Protein AF-A0A350UGJ0-F1 (afdb_monomer_lite)

Structure (mmCIF, N/CA/C/O backbone):
data_AF-A0A350UGJ0-F1
#
_entry.id   AF-A0A350UGJ0-F1
#
loop_
_atom_site.group_PDB
_atom_site.id
_atom_site.type_symbol
_atom_site.label_atom_id
_atom_site.label_alt_id
_atom_site.label_comp_id
_atom_site.label_asym_id
_atom_site.label_entity_id
_atom_site.label_seq_id
_atom_site.pdbx_PDB_ins_code
_atom_site.Cartn_x
_atom_site.Cartn_y
_atom_site.Cartn_z
_atom_site.occupancy
_atom_site.B_iso_or_equiv
_atom_site.auth_seq_id
_atom_site.auth_comp_id
_atom_site.auth_asym_id
_atom_site.auth_atom_id
_atom_site.pdbx_PDB_model_num
ATOM 1 N N . LEU A 1 1 ? -9.414 -7.358 3.823 1.00 94.94 1 LEU A N 1
ATOM 2 C CA . LEU A 1 1 ? -9.589 -6.596 5.084 1.00 94.94 1 LEU A CA 1
ATOM 3 C C . LEU A 1 1 ? -11.052 -6.327 5.435 1.00 94.94 1 LEU A C 1
ATOM 5 O O . LEU A 1 1 ? -11.378 -6.488 6.597 1.00 94.94 1 LEU A O 1
ATOM 9 N N . ALA A 1 2 ? -11.933 -5.987 4.483 1.00 97.00 2 ALA A N 1
ATOM 10 C CA . ALA A 1 2 ? -13.325 -5.590 4.762 1.00 97.00 2 ALA A CA 1
ATOM 11 C C . ALA A 1 2 ? -14.096 -6.492 5.755 1.00 97.00 2 ALA A C 1
ATOM 13 O O . ALA A 1 2 ? -14.571 -5.998 6.770 1.00 97.00 2 ALA A O 1
ATOM 14 N N . ALA A 1 3 ? -14.173 -7.806 5.511 1.00 97.50 3 ALA A N 1
ATOM 15 C CA . ALA A 1 3 ? -14.910 -8.722 6.391 1.00 97.50 3 ALA A CA 1
ATOM 16 C C . ALA A 1 3 ? -14.286 -8.852 7.795 1.00 97.50 3 ALA A C 1
ATOM 18 O O . ALA A 1 3 ? -14.998 -8.793 8.792 1.00 97.50 3 ALA A O 1
ATOM 19 N N . LEU A 1 4 ? -12.953 -8.973 7.871 1.00 97.88 4 LEU A N 1
ATOM 20 C CA . LEU A 1 4 ? -12.225 -9.045 9.145 1.00 97.88 4 LEU A CA 1
ATOM 21 C C . LEU A 1 4 ? -12.417 -7.769 9.972 1.00 97.88 4 LEU A C 1
ATOM 23 O O . LEU A 1 4 ? -12.715 -7.843 11.158 1.00 97.88 4 LEU A O 1
ATOM 27 N N . GLY A 1 5 ? -12.294 -6.602 9.333 1.00 98.00 5 GLY A N 1
ATOM 28 C CA . GLY A 1 5 ? -12.476 -5.312 9.993 1.00 98.00 5 GLY A CA 1
ATOM 29 C C . GLY A 1 5 ? -13.901 -5.109 10.504 1.00 98.00 5 GLY A C 1
ATOM 30 O O . GLY A 1 5 ? -14.075 -4.585 11.598 1.00 98.00 5 GLY A O 1
ATOM 31 N N . ALA A 1 6 ? -14.914 -5.565 9.760 1.00 98.31 6 ALA A N 1
ATOM 32 C CA . ALA A 1 6 ? -16.308 -5.476 10.189 1.00 98.31 6 ALA A CA 1
ATOM 33 C C . ALA A 1 6 ? -16.572 -6.289 11.465 1.00 98.31 6 ALA A C 1
ATOM 35 O O . ALA A 1 6 ? -17.146 -5.761 12.416 1.00 98.31 6 ALA A O 1
ATOM 36 N N . GLY A 1 7 ? -16.120 -7.548 11.503 1.00 98.12 7 GLY A N 1
ATOM 37 C CA . GLY A 1 7 ? -16.271 -8.396 12.688 1.00 98.12 7 GLY A CA 1
ATOM 38 C C . GLY A 1 7 ? -15.538 -7.823 13.902 1.00 98.12 7 GLY A C 1
ATOM 39 O O . GLY A 1 7 ? -16.142 -7.641 14.958 1.00 98.12 7 GLY A O 1
ATOM 40 N N . LEU A 1 8 ? -14.268 -7.446 13.714 1.00 98.12 8 LEU A N 1
ATOM 41 C CA . LEU A 1 8 ? -13.440 -6.862 14.770 1.00 98.12 8 LEU A CA 1
ATOM 42 C C . LEU A 1 8 ? -14.032 -5.559 15.326 1.00 98.12 8 LEU A C 1
ATOM 44 O O . LEU A 1 8 ? -13.991 -5.329 16.533 1.00 98.12 8 LEU A O 1
ATOM 48 N N . LEU A 1 9 ? -14.590 -4.699 14.468 1.00 98.25 9 LEU A N 1
ATOM 49 C CA . LEU A 1 9 ? -15.213 -3.448 14.900 1.00 98.25 9 LEU A CA 1
ATOM 50 C C . LEU A 1 9 ? -16.401 -3.708 15.832 1.00 98.25 9 LEU A C 1
ATOM 52 O O . LEU A 1 9 ? -16.498 -3.068 16.877 1.00 98.25 9 LEU A O 1
ATOM 56 N N . VAL A 1 10 ? -17.284 -4.648 15.479 1.00 98.19 10 VAL A N 1
ATOM 57 C CA . VAL A 1 10 ? -18.446 -4.997 16.313 1.00 98.19 10 VAL A CA 1
ATOM 58 C C . VAL A 1 10 ? -17.992 -5.530 17.670 1.00 98.19 10 VAL A C 1
ATOM 60 O O . VAL A 1 10 ? -18.460 -5.047 18.700 1.00 98.19 10 VAL A O 1
ATOM 63 N N . GLU A 1 11 ? -17.046 -6.470 17.678 1.00 98.12 11 GLU A N 1
ATOM 64 C CA . GLU A 1 11 ? -16.465 -7.021 18.908 1.00 98.12 11 GLU A CA 1
ATOM 65 C C . GLU A 1 11 ? -15.864 -5.918 19.791 1.00 98.12 11 GLU A C 1
ATOM 67 O O . GLU A 1 11 ? -16.160 -5.830 20.985 1.00 98.12 11 GLU A O 1
ATOM 72 N N . THR A 1 12 ? -15.085 -5.019 19.184 1.00 98.00 12 THR A N 1
ATOM 73 C CA . THR A 1 12 ? -14.443 -3.900 19.883 1.00 98.00 12 THR A CA 1
ATOM 74 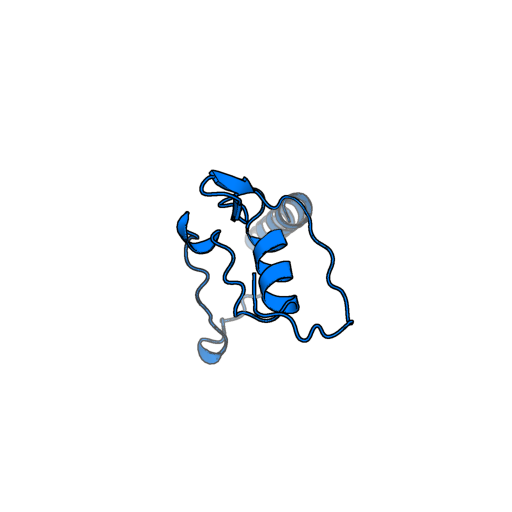C C . THR A 1 12 ? -15.479 -2.962 20.500 1.00 98.00 12 THR A C 1
ATOM 76 O O . THR A 1 12 ? -15.323 -2.552 21.647 1.00 98.00 12 THR A O 1
ATOM 79 N N . LEU A 1 13 ? -16.558 -2.632 19.782 1.00 98.44 13 LEU A N 1
ATOM 80 C CA . LEU A 1 13 ? -17.627 -1.764 20.289 1.00 98.44 13 LEU A CA 1
ATOM 81 C C . LEU A 1 13 ? -18.382 -2.393 21.469 1.00 98.44 13 LEU A C 1
ATOM 83 O O . LEU A 1 13 ? -18.668 -1.698 22.446 1.00 98.44 13 LEU A O 1
ATOM 87 N N . VAL A 1 14 ? -18.659 -3.699 21.413 1.00 98.50 14 VAL A N 1
ATOM 88 C CA . VAL A 1 14 ? -19.267 -4.436 22.534 1.00 98.50 14 VAL A CA 1
ATOM 89 C C . VAL A 1 14 ? -18.346 -4.412 23.752 1.00 98.50 14 VAL A C 1
ATOM 91 O O . VAL A 1 14 ? -18.791 -4.094 24.856 1.00 98.50 14 VAL A O 1
ATOM 94 N N . GLY A 1 15 ? -17.054 -4.681 23.558 1.00 98.44 15 GLY A N 1
ATOM 95 C CA . GLY A 1 15 ? -16.076 -4.629 24.642 1.00 98.44 15 GLY A CA 1
ATOM 96 C C . GLY A 1 15 ? -15.887 -3.221 25.216 1.00 98.44 15 GLY A C 1
ATOM 97 O O . GLY A 1 15 ? -15.717 -3.063 26.424 1.00 98.44 15 GLY A O 1
ATOM 98 N N . LEU A 1 16 ? -15.957 -2.178 24.381 1.00 98.19 16 LEU A N 1
ATOM 99 C CA . LEU A 1 16 ? -15.920 -0.785 24.834 1.00 98.19 16 LEU A CA 1
ATOM 100 C C . LEU A 1 16 ? -17.120 -0.463 25.731 1.00 98.19 16 LEU A C 1
ATOM 102 O O . LEU A 1 16 ? -16.932 0.141 26.784 1.00 98.19 16 LEU A O 1
ATOM 106 N N . ALA A 1 17 ? -18.326 -0.897 25.351 1.00 98.31 17 ALA A N 1
ATOM 107 C CA . ALA A 1 17 ? -19.534 -0.708 26.157 1.00 98.31 17 ALA A CA 1
ATOM 108 C C . ALA A 1 17 ? -19.483 -1.485 27.485 1.00 98.31 17 ALA A C 1
ATOM 110 O O . ALA A 1 17 ? -19.961 -0.995 28.506 1.00 98.31 17 ALA A O 1
ATOM 111 N N . ALA A 1 18 ? -18.872 -2.672 27.480 1.00 98.38 18 ALA A N 1
ATOM 112 C CA . ALA A 1 18 ? -18.679 -3.499 28.669 1.00 98.38 18 ALA A CA 1
ATOM 113 C C . ALA A 1 18 ? -17.477 -3.076 29.539 1.00 98.38 18 ALA A C 1
ATOM 115 O O . ALA A 1 18 ? -17.292 -3.620 30.626 1.00 98.38 18 ALA A O 1
ATOM 116 N N . GLY A 1 19 ? -16.640 -2.140 29.076 1.00 97.75 19 GLY A N 1
ATOM 117 C CA . GLY A 1 19 ? -15.419 -1.727 29.773 1.00 97.75 19 GLY A CA 1
ATOM 118 C C . GLY A 1 19 ? -14.304 -2.782 29.786 1.00 97.75 19 GLY A C 1
ATOM 119 O O . GLY A 1 19 ? -13.424 -2.721 30.640 1.00 97.75 19 GLY A O 1
ATOM 120 N N . THR A 1 20 ? -14.322 -3.749 28.864 1.00 98.12 20 THR A N 1
ATOM 121 C CA . THR A 1 20 ? -13.383 -4.888 28.835 1.00 98.12 20 THR A CA 1
ATOM 122 C C . THR A 1 20 ? -12.207 -4.707 27.873 1.00 98.12 20 THR A C 1
ATOM 124 O O . THR A 1 20 ? -11.267 -5.500 27.896 1.00 98.12 20 THR A O 1
ATOM 127 N N . VAL A 1 21 ? -12.224 -3.675 27.024 1.00 97.62 21 VAL A N 1
ATOM 128 C CA . VAL A 1 21 ? -11.148 -3.422 26.050 1.00 97.62 21 VAL A CA 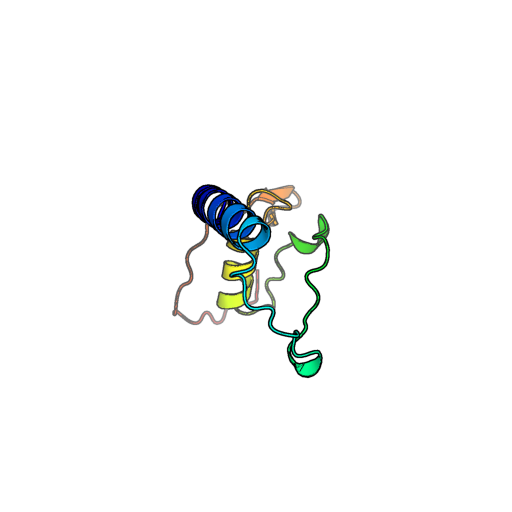1
ATOM 129 C C . VAL A 1 21 ? -9.889 -2.898 26.742 1.00 97.62 21 VAL A C 1
ATOM 131 O O . VAL A 1 21 ? -9.893 -1.818 27.336 1.00 97.62 21 VAL A O 1
ATOM 134 N N . ALA A 1 22 ? -8.781 -3.624 26.585 1.00 96.69 22 ALA A N 1
ATOM 135 C CA . ALA A 1 22 ? -7.454 -3.171 26.984 1.00 96.69 22 ALA A CA 1
ATOM 136 C C . ALA A 1 22 ? -6.870 -2.211 25.934 1.00 96.69 22 ALA A C 1
ATOM 138 O O . ALA A 1 22 ? -6.773 -2.543 24.753 1.00 96.69 22 ALA A O 1
ATOM 139 N N . ARG A 1 23 ? -6.464 -1.012 26.363 1.00 96.06 23 ARG A N 1
ATOM 140 C CA . ARG A 1 23 ? -5.819 -0.014 25.497 1.00 96.06 23 ARG A CA 1
ATOM 141 C C . ARG A 1 23 ? -4.305 -0.162 25.587 1.00 96.06 23 ARG A C 1
ATOM 143 O O . ARG A 1 23 ? -3.763 -0.188 26.688 1.00 96.06 23 ARG A O 1
ATOM 150 N N . VAL A 1 24 ? -3.637 -0.203 24.440 1.00 97.31 24 VAL A N 1
ATOM 151 C CA . VAL A 1 24 ? -2.177 -0.311 24.347 1.00 97.31 24 VAL A CA 1
ATOM 152 C C . VAL A 1 24 ? -1.639 0.946 23.654 1.00 97.31 24 VAL A C 1
ATOM 154 O O . VAL A 1 24 ? -2.064 1.222 22.529 1.00 97.31 24 VAL A O 1
ATOM 157 N N . PRO A 1 25 ? -0.761 1.739 24.300 1.00 97.94 25 PRO A N 1
ATOM 158 C CA . PRO A 1 25 ? -0.085 2.862 23.651 1.00 97.94 25 PRO A CA 1
ATOM 159 C C . PRO A 1 25 ? 0.730 2.400 22.437 1.00 97.94 25 PRO A C 1
ATOM 161 O O . PRO A 1 25 ? 1.339 1.333 22.472 1.00 97.94 25 PRO A O 1
ATOM 164 N N . GLN A 1 26 ? 0.748 3.200 21.370 1.00 98.25 26 GLN A N 1
ATOM 165 C CA . GLN A 1 26 ? 1.594 2.929 20.204 1.00 98.25 26 GLN A CA 1
ATOM 166 C C . GLN A 1 26 ? 3.063 3.236 20.529 1.00 98.25 26 GLN A C 1
ATOM 168 O O . GLN A 1 26 ? 3.349 4.115 21.340 1.00 98.25 26 GLN A O 1
ATOM 173 N N . ASN A 1 27 ? 3.991 2.513 19.897 1.00 98.31 27 ASN A N 1
ATOM 174 C CA . ASN A 1 27 ? 5.418 2.815 19.960 1.00 98.31 27 ASN A CA 1
ATOM 175 C C . ASN A 1 27 ? 5.789 3.777 18.821 1.00 98.31 27 ASN A C 1
ATOM 177 O O . ASN A 1 27 ? 5.875 3.359 17.667 1.00 98.31 27 ASN A O 1
ATOM 181 N N . ASP A 1 28 ? 6.046 5.047 19.140 1.00 97.94 28 ASP A N 1
ATOM 182 C CA . ASP A 1 28 ? 6.367 6.076 18.139 1.00 97.94 28 ASP A CA 1
ATOM 183 C C . ASP A 1 28 ? 7.628 5.750 17.319 1.00 97.94 28 ASP A C 1
ATOM 185 O O . ASP A 1 28 ? 7.734 6.163 16.166 1.00 97.94 28 ASP A O 1
ATOM 189 N N . ALA A 1 29 ? 8.564 4.965 17.868 1.00 98.31 29 ALA A N 1
ATOM 190 C CA . ALA A 1 29 ? 9.767 4.542 17.149 1.00 98.31 29 ALA A CA 1
ATOM 191 C C . ALA A 1 29 ? 9.483 3.529 16.020 1.00 98.31 29 ALA A C 1
ATOM 193 O O . ALA A 1 29 ? 10.315 3.359 15.131 1.00 98.31 29 ALA A O 1
ATOM 194 N N . GLU A 1 30 ? 8.326 2.861 16.043 1.00 97.81 30 GLU A N 1
ATOM 195 C CA . GLU A 1 30 ? 7.888 1.906 15.013 1.00 97.81 30 GLU A CA 1
ATOM 196 C C . GLU A 1 30 ? 6.928 2.536 13.991 1.00 97.81 30 GLU A C 1
ATOM 198 O O . GLU A 1 30 ? 6.556 1.899 13.002 1.00 97.81 30 GLU A O 1
ATOM 203 N N . ALA A 1 31 ? 6.507 3.784 14.209 1.00 97.81 31 ALA A N 1
ATOM 204 C CA . ALA A 1 31 ? 5.541 4.446 13.349 1.00 97.81 31 ALA A CA 1
ATOM 205 C C . ALA A 1 31 ? 6.137 4.774 11.967 1.00 97.81 31 ALA A C 1
ATOM 207 O O . ALA A 1 31 ? 7.213 5.357 11.841 1.00 97.81 31 ALA A O 1
ATOM 208 N N . THR A 1 32 ? 5.389 4.459 10.907 1.00 97.94 32 THR A N 1
ATOM 209 C CA . THR A 1 32 ? 5.739 4.807 9.520 1.00 97.94 32 THR A CA 1
ATOM 210 C C . THR A 1 32 ? 4.567 5.478 8.818 1.00 97.94 32 THR A C 1
ATOM 212 O O . THR A 1 32 ? 3.409 5.168 9.104 1.00 97.94 32 THR A O 1
ATOM 215 N N . LEU A 1 33 ? 4.850 6.363 7.862 1.00 97.31 33 LEU A N 1
ATOM 216 C CA . LEU A 1 33 ? 3.818 7.006 7.051 1.00 97.31 33 LEU A CA 1
ATOM 217 C C . LEU A 1 33 ? 3.441 6.147 5.839 1.00 97.31 33 LEU A C 1
ATOM 219 O O . LEU A 1 33 ? 4.307 5.644 5.127 1.00 97.31 33 LEU A O 1
ATOM 223 N N . ALA A 1 34 ? 2.140 6.071 5.560 1.00 96.12 34 ALA A N 1
ATOM 224 C CA . ALA A 1 34 ? 1.587 5.524 4.324 1.00 96.12 34 ALA A CA 1
ATOM 225 C C . ALA A 1 34 ? 0.987 6.676 3.491 1.00 96.12 34 ALA A C 1
ATOM 227 O O . ALA A 1 34 ? -0.193 6.998 3.656 1.00 96.12 34 ALA A O 1
ATOM 228 N N . PRO A 1 35 ? 1.788 7.368 2.658 1.00 96.19 35 PRO A N 1
ATOM 229 C CA . PRO A 1 35 ? 1.311 8.513 1.891 1.00 96.19 35 PRO A CA 1
ATOM 230 C C . PRO A 1 35 ? 0.293 8.101 0.822 1.00 96.19 35 PRO A C 1
ATOM 232 O O . PRO A 1 35 ? 0.288 6.972 0.331 1.00 96.19 35 PRO A O 1
ATOM 235 N N . ILE A 1 36 ? -0.558 9.053 0.434 1.00 97.06 36 ILE A N 1
ATOM 236 C CA . ILE A 1 36 ? -1.482 8.884 -0.689 1.00 97.06 36 ILE A CA 1
ATOM 237 C C . ILE A 1 36 ? -0.660 8.675 -1.964 1.00 97.06 36 ILE A C 1
ATOM 239 O O . ILE A 1 36 ? 0.220 9.479 -2.277 1.00 97.06 36 ILE A O 1
ATOM 243 N N . LEU A 1 37 ? -0.975 7.604 -2.692 1.00 97.25 37 LEU A N 1
ATOM 244 C CA . LEU A 1 37 ? -0.364 7.319 -3.987 1.00 97.25 37 LEU A CA 1
ATOM 245 C C . LEU A 1 37 ? -0.694 8.431 -4.992 1.00 97.25 37 LEU A C 1
ATOM 247 O O . LEU A 1 37 ? -1.701 9.127 -4.869 1.00 97.25 37 LEU A O 1
ATOM 251 N N . LYS A 1 38 ? 0.140 8.588 -6.011 1.00 97.56 38 LYS A N 1
ATOM 252 C CA . LYS A 1 38 ? -0.041 9.517 -7.127 1.00 97.56 38 LYS A CA 1
ATOM 253 C C . LYS A 1 38 ? -0.014 8.758 -8.446 1.00 97.56 38 LYS A C 1
ATOM 255 O O . LYS A 1 38 ? 0.397 7.603 -8.521 1.00 97.56 38 LYS A O 1
ATOM 260 N N . ARG A 1 39 ? -0.435 9.405 -9.533 1.00 94.94 39 ARG A N 1
ATOM 261 C CA . ARG A 1 39 ? -0.457 8.769 -10.861 1.00 94.94 39 ARG A CA 1
ATOM 262 C C . ARG A 1 39 ? 0.949 8.390 -11.340 1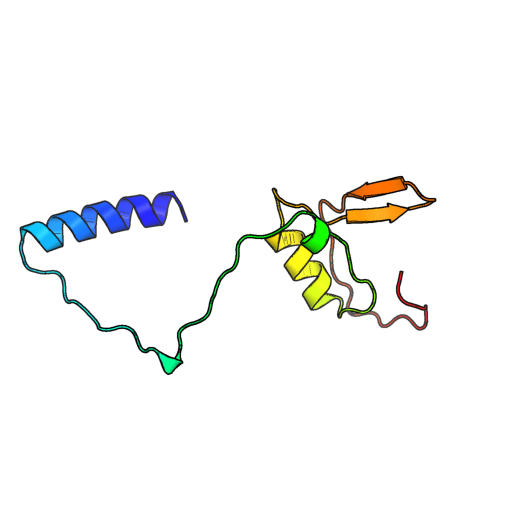.00 94.94 39 ARG A C 1
ATOM 264 O O . ARG A 1 39 ? 1.108 7.395 -12.058 1.00 94.94 39 ARG A O 1
ATOM 271 N N . GLU A 1 40 ? 1.933 9.196 -10.965 1.00 96.75 40 GLU A N 1
ATOM 272 C CA . GLU A 1 40 ? 3.344 9.061 -11.321 1.00 96.75 40 GLU A CA 1
ATOM 273 C C . GLU A 1 40 ? 3.980 7.852 -10.635 1.00 96.75 40 GLU A C 1
ATOM 275 O O . GLU A 1 40 ? 4.815 7.197 -11.248 1.00 96.75 40 GLU A O 1
ATOM 280 N N . ASP A 1 41 ? 3.516 7.480 -9.434 1.00 96.88 41 ASP A N 1
ATOM 281 C CA . ASP A 1 41 ? 4.014 6.297 -8.718 1.00 96.88 41 ASP A CA 1
ATOM 282 C C . ASP A 1 41 ? 3.800 5.016 -9.527 1.00 96.88 41 ASP A C 1
ATOM 284 O O . ASP A 1 41 ? 4.576 4.069 -9.414 1.00 96.88 41 ASP A O 1
ATOM 288 N N . GLY A 1 42 ? 2.774 5.001 -10.382 1.00 97.12 42 GLY A N 1
ATOM 289 C CA . GLY A 1 42 ? 2.488 3.897 -11.286 1.00 97.12 42 GLY A CA 1
ATOM 290 C C . GLY A 1 42 ? 3.497 3.717 -12.424 1.00 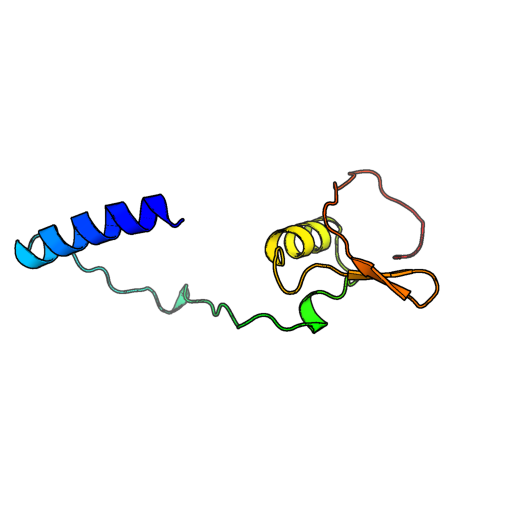97.12 42 GLY A C 1
ATOM 291 O O . GLY A 1 42 ? 3.469 2.668 -13.064 1.00 97.12 42 GLY A O 1
ATOM 292 N N . LEU A 1 43 ? 4.357 4.699 -12.720 1.00 97.81 43 LEU A N 1
ATOM 293 C CA . LEU A 1 43 ? 5.381 4.537 -13.751 1.00 97.81 43 LEU A CA 1
ATOM 294 C C . LEU A 1 43 ? 6.378 3.461 -13.305 1.00 97.81 43 LEU A C 1
ATOM 296 O O . LEU A 1 43 ? 6.952 3.545 -12.220 1.00 97.81 43 LEU A O 1
ATOM 300 N N . VAL A 1 44 ? 6.571 2.445 -14.143 1.00 97.62 44 VAL A N 1
ATOM 301 C CA . VAL A 1 44 ? 7.569 1.405 -13.901 1.00 97.62 44 VAL A CA 1
ATOM 302 C C . VAL A 1 44 ? 8.955 2.006 -14.077 1.00 97.62 44 VAL A C 1
ATOM 304 O O . VAL A 1 44 ? 9.335 2.394 -15.181 1.00 97.62 44 VAL A O 1
ATOM 307 N N . ASP A 1 45 ? 9.697 2.047 -12.978 1.00 97.06 45 ASP A N 1
ATOM 308 C CA . ASP A 1 45 ? 11.132 2.271 -12.989 1.00 97.06 45 ASP A CA 1
ATOM 309 C C . ASP A 1 45 ? 11.834 0.936 -13.253 1.00 97.06 45 ASP A C 1
ATOM 311 O O . ASP A 1 45 ? 11.885 0.067 -12.383 1.00 97.06 45 ASP A O 1
ATOM 315 N N . TRP A 1 46 ? 12.335 0.759 -14.475 1.00 96.31 46 TRP A N 1
ATOM 316 C CA . TRP A 1 46 ? 13.021 -0.468 -14.877 1.00 96.31 46 TRP A CA 1
ATOM 317 C C . TRP A 1 46 ? 14.379 -0.638 -14.196 1.00 96.31 46 TRP A C 1
ATOM 319 O O . TRP A 1 46 ? 14.865 -1.761 -14.122 1.00 96.31 46 TRP A O 1
ATOM 329 N N . THR A 1 47 ? 14.962 0.434 -13.650 1.00 96.25 47 THR A N 1
ATOM 330 C CA . THR A 1 47 ? 16.238 0.356 -12.924 1.00 96.25 47 THR A CA 1
ATOM 331 C C . THR A 1 47 ? 16.090 -0.271 -11.534 1.00 96.25 47 THR A C 1
ATOM 333 O O . THR A 1 47 ? 17.080 -0.690 -10.934 1.00 96.25 47 THR A O 1
ATOM 336 N N . ALA A 1 48 ? 14.856 -0.388 -11.031 1.00 95.56 48 ALA A N 1
ATOM 337 C CA . ALA A 1 48 ? 14.553 -1.044 -9.768 1.00 95.56 48 ALA A CA 1
ATOM 338 C C . ALA A 1 48 ? 14.637 -2.578 -9.867 1.00 95.56 48 ALA A C 1
ATOM 340 O O . ALA A 1 48 ? 14.467 -3.191 -10.922 1.00 95.56 48 ALA A O 1
ATOM 341 N N . GLY A 1 49 ? 14.834 -3.237 -8.723 1.00 95.00 49 GLY A N 1
ATOM 342 C CA . GLY A 1 49 ? 14.865 -4.698 -8.668 1.00 95.00 49 GLY A CA 1
ATOM 343 C C . GLY A 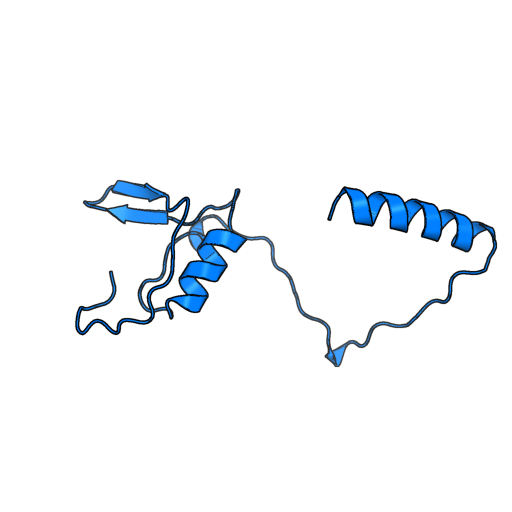1 49 ? 13.517 -5.328 -9.051 1.00 95.00 49 GLY A C 1
ATOM 344 O O . GLY A 1 49 ? 12.450 -4.831 -8.684 1.00 95.00 49 GLY A O 1
ATOM 345 N N . ALA A 1 50 ? 13.540 -6.496 -9.703 1.00 95.25 50 ALA A N 1
ATOM 346 C CA . ALA A 1 50 ? 12.325 -7.194 -10.146 1.00 95.25 50 ALA A CA 1
ATOM 347 C C . ALA A 1 50 ? 11.316 -7.465 -9.007 1.00 95.25 50 ALA A C 1
ATOM 349 O O . ALA A 1 50 ? 10.103 -7.475 -9.227 1.00 95.25 50 ALA A O 1
ATOM 350 N N . ALA A 1 51 ? 11.802 -7.674 -7.777 1.00 95.81 51 ALA A N 1
ATOM 351 C CA . ALA A 1 51 ? 10.963 -7.821 -6.589 1.00 95.81 51 ALA A CA 1
ATOM 352 C C . ALA A 1 51 ? 10.180 -6.543 -6.258 1.00 95.81 51 ALA A C 1
ATOM 354 O O . ALA A 1 51 ? 8.986 -6.613 -5.960 1.00 95.81 51 ALA A O 1
ATOM 355 N N . GLU A 1 52 ? 10.837 -5.390 -6.341 1.00 96.62 52 GLU A N 1
ATOM 356 C CA . GLU A 1 52 ? 10.224 -4.089 -6.100 1.00 96.62 52 GLU A CA 1
ATOM 357 C C . GLU A 1 52 ? 9.199 -3.765 -7.185 1.00 96.62 52 GLU A C 1
ATOM 359 O O . GLU A 1 52 ? 8.044 -3.484 -6.860 1.00 96.62 52 GLU A O 1
ATOM 364 N N . ILE A 1 53 ? 9.575 -3.906 -8.460 1.00 96.81 53 ILE A N 1
ATOM 365 C CA . ILE A 1 53 ? 8.671 -3.685 -9.599 1.00 96.81 53 ILE A CA 1
ATOM 366 C C . ILE A 1 53 ? 7.416 -4.551 -9.454 1.00 96.81 53 ILE A C 1
ATOM 368 O O . ILE A 1 53 ? 6.292 -4.062 -9.584 1.00 96.81 53 ILE A O 1
ATOM 372 N N . HIS A 1 54 ? 7.585 -5.831 -9.120 1.00 97.25 54 HIS A N 1
ATOM 373 C CA . HIS A 1 54 ? 6.465 -6.742 -8.907 1.00 97.25 54 HIS A CA 1
ATOM 374 C C . HIS A 1 54 ? 5.573 -6.319 -7.729 1.00 97.25 54 HIS A C 1
ATOM 376 O O . HIS A 1 54 ? 4.344 -6.349 -7.841 1.00 97.25 54 HIS A O 1
ATOM 382 N N . ASN A 1 55 ? 6.169 -5.903 -6.607 1.00 97.31 55 ASN A N 1
ATOM 383 C CA . ASN A 1 55 ? 5.434 -5.427 -5.436 1.00 97.31 55 ASN A CA 1
ATOM 384 C C . ASN A 1 55 ? 4.655 -4.140 -5.725 1.00 97.31 55 ASN A C 1
ATOM 386 O O . ASN A 1 55 ? 3.496 -4.038 -5.326 1.00 97.31 55 ASN A O 1
ATOM 390 N N . ARG A 1 56 ? 5.246 -3.202 -6.468 1.00 97.00 56 ARG A N 1
ATOM 391 C CA . ARG A 1 56 ? 4.576 -1.980 -6.931 1.00 97.00 56 ARG A CA 1
ATOM 392 C C . ARG A 1 56 ? 3.431 -2.309 -7.884 1.00 97.00 56 ARG A C 1
ATOM 394 O O . ARG A 1 56 ? 2.318 -1.836 -7.680 1.00 97.00 56 ARG A O 1
ATOM 401 N N . ALA A 1 57 ? 3.648 -3.206 -8.847 1.00 96.56 57 ALA A N 1
ATOM 402 C CA . ALA A 1 57 ? 2.611 -3.624 -9.789 1.00 96.56 57 ALA A CA 1
ATOM 403 C C . ALA A 1 57 ? 1.360 -4.188 -9.098 1.00 96.56 57 ALA A C 1
ATOM 405 O O . ALA A 1 57 ? 0.243 -3.815 -9.454 1.00 96.56 57 ALA A O 1
ATOM 406 N N . ARG A 1 58 ? 1.529 -5.044 -8.081 1.00 96.75 58 ARG A N 1
ATOM 407 C CA . ARG A 1 58 ? 0.394 -5.588 -7.310 1.00 96.75 58 ARG A CA 1
ATOM 408 C C . ARG A 1 58 ? -0.149 -4.622 -6.252 1.00 96.75 58 ARG A C 1
ATOM 410 O O . ARG A 1 58 ? -1.331 -4.690 -5.938 1.00 96.75 58 ARG A O 1
ATOM 417 N N . GLY A 1 59 ? 0.696 -3.758 -5.688 1.00 96.44 59 GLY A N 1
ATOM 418 C CA . GLY A 1 59 ? 0.319 -2.790 -4.654 1.00 96.44 59 GLY A CA 1
ATOM 419 C C . GLY A 1 59 ? -0.459 -1.595 -5.200 1.00 96.44 59 GLY A C 1
ATOM 420 O O . GLY A 1 59 ? -1.277 -1.023 -4.490 1.00 96.44 59 GLY A O 1
ATOM 421 N N . PHE A 1 60 ? -0.252 -1.252 -6.471 1.00 97.00 60 PHE A N 1
ATOM 422 C CA . PHE A 1 60 ? -0.923 -0.143 -7.152 1.00 97.00 60 PHE A CA 1
ATOM 423 C C . PHE A 1 60 ? -2.174 -0.568 -7.917 1.00 97.00 60 PHE A C 1
ATOM 425 O O . PHE A 1 60 ? -2.701 0.208 -8.708 1.00 97.00 60 PHE A O 1
ATOM 432 N N . LEU A 1 61 ? -2.658 -1.794 -7.731 1.00 95.19 61 LEU A N 1
ATOM 433 C CA . LEU A 1 61 ? -3.903 -2.245 -8.339 1.00 95.19 61 LEU A CA 1
ATOM 434 C C . LEU A 1 61 ? -5.063 -2.034 -7.347 1.00 95.19 61 LEU A C 1
ATOM 436 O O . LEU A 1 61 ? -4.963 -2.491 -6.210 1.00 95.19 61 LEU A O 1
ATOM 440 N N . PRO A 1 62 ? -6.181 -1.395 -7.742 1.00 93.38 62 PRO A N 1
ATOM 441 C CA . PRO A 1 62 ? -6.533 -0.920 -9.087 1.00 93.38 62 PRO A CA 1
ATOM 442 C C . PRO A 1 62 ? -5.987 0.470 -9.453 1.00 93.38 62 PRO A C 1
ATOM 444 O O . PRO A 1 62 ? -6.041 0.844 -10.622 1.00 93.38 62 PRO A O 1
ATOM 447 N N . TRP A 1 63 ? -5.495 1.241 -8.482 1.00 95.69 63 TRP A N 1
ATOM 448 C CA . TRP A 1 63 ? -5.024 2.610 -8.686 1.00 95.69 63 TRP A CA 1
ATOM 449 C C . TRP A 1 63 ? -3.687 2.859 -7.971 1.00 95.69 63 TRP A C 1
ATOM 451 O O . TRP A 1 63 ? -3.532 2.401 -6.837 1.00 95.69 63 TRP A O 1
ATOM 461 N N . PRO A 1 64 ? -2.731 3.584 -8.588 1.00 96.06 64 PRO A N 1
ATOM 462 C CA . PRO A 1 64 ? -2.762 4.212 -9.925 1.00 96.06 64 PRO A CA 1
ATOM 463 C C . PRO A 1 64 ? -2.647 3.239 -11.114 1.00 96.06 64 PRO A C 1
ATOM 465 O O . PRO A 1 64 ? -2.757 3.658 -12.271 1.00 96.06 64 PRO A O 1
ATOM 468 N N . GLY A 1 65 ? -2.420 1.956 -10.837 1.00 96.69 65 GLY A N 1
ATOM 469 C CA . GLY A 1 65 ? -2.000 0.945 -11.800 1.00 96.69 65 GLY A CA 1
ATOM 470 C C . GLY A 1 65 ? -0.528 1.110 -12.179 1.00 96.69 65 GLY A C 1
ATOM 471 O O . GLY A 1 65 ? -0.032 2.229 -12.292 1.00 96.69 65 GLY A O 1
ATOM 472 N N . ALA A 1 66 ? 0.177 0.002 -12.411 1.00 97.56 66 ALA A N 1
ATOM 473 C CA . ALA A 1 66 ? 1.512 0.055 -13.002 1.00 97.56 66 ALA A CA 1
ATOM 474 C C . ALA A 1 66 ? 1.431 0.276 -14.518 1.00 97.56 66 ALA A C 1
ATOM 476 O O . ALA A 1 66 ? 0.567 -0.286 -15.199 1.00 97.56 66 ALA A O 1
ATOM 477 N N . TRP A 1 67 ? 2.319 1.099 -15.064 1.00 97.44 67 TRP A N 1
ATOM 478 C CA . TRP A 1 67 ? 2.349 1.431 -16.482 1.00 97.44 67 TRP A CA 1
ATOM 479 C C . TRP A 1 67 ? 3.755 1.800 -16.957 1.00 97.44 67 TRP A C 1
ATOM 481 O O . TRP A 1 67 ? 4.589 2.270 -16.194 1.00 97.44 67 TRP A O 1
ATOM 491 N N . THR A 1 68 ? 4.005 1.610 -18.245 1.00 97.44 68 THR A N 1
ATOM 492 C CA . THR A 1 68 ? 5.252 1.997 -18.914 1.00 97.44 68 THR A CA 1
ATOM 493 C C . THR A 1 68 ? 4.944 2.585 -20.295 1.00 97.44 68 THR A C 1
ATOM 495 O O . THR A 1 68 ? 3.772 2.716 -20.669 1.00 97.44 68 THR A O 1
ATOM 498 N N . LEU A 1 69 ? 5.973 2.962 -21.050 1.00 96.69 69 LEU A N 1
ATOM 499 C CA . LEU A 1 69 ? 5.851 3.375 -22.445 1.00 96.69 69 LEU A CA 1
ATOM 500 C C . LEU A 1 69 ? 6.295 2.234 -23.360 1.00 96.69 69 LEU A C 1
ATOM 502 O O . LEU A 1 69 ? 7.403 1.728 -23.243 1.00 96.69 69 LEU A O 1
ATOM 506 N N . PHE A 1 70 ? 5.445 1.864 -24.310 1.00 95.88 70 PHE A N 1
ATOM 507 C CA . PHE A 1 70 ? 5.772 0.930 -25.377 1.00 95.88 70 PHE A CA 1
ATOM 508 C C . PHE A 1 70 ? 5.523 1.621 -26.714 1.00 95.88 70 PHE A C 1
ATOM 510 O O . PHE A 1 70 ? 4.404 2.046 -26.997 1.00 95.88 70 PHE A O 1
ATOM 517 N N . ARG A 1 71 ? 6.581 1.787 -27.520 1.00 95.75 71 ARG A N 1
ATOM 518 C CA . ARG A 1 71 ? 6.529 2.514 -28.807 1.00 95.75 71 ARG A CA 1
ATOM 519 C C . ARG A 1 71 ? 5.899 3.914 -28.686 1.00 95.75 71 ARG A C 1
ATOM 521 O O . ARG A 1 71 ? 5.094 4.322 -29.515 1.00 95.75 71 ARG A O 1
ATOM 528 N N . GLY A 1 72 ? 6.234 4.630 -27.611 1.00 94.94 72 GLY A N 1
ATOM 529 C CA . GLY A 1 72 ? 5.706 5.969 -27.320 1.00 94.94 72 GLY A CA 1
ATOM 530 C C . GLY A 1 72 ? 4.274 6.002 -26.774 1.00 94.94 72 GLY A C 1
ATOM 531 O O . GLY A 1 72 ? 3.778 7.077 -26.447 1.00 94.94 72 GLY A O 1
ATOM 532 N N . GLN A 1 73 ? 3.606 4.855 -26.627 1.00 97.00 73 GLN A N 1
ATOM 533 C CA . GLN A 1 73 ? 2.254 4.769 -26.078 1.00 97.00 73 GLN A CA 1
ATOM 534 C C . GLN A 1 73 ? 2.263 4.203 -24.662 1.00 97.00 73 GLN A C 1
ATOM 536 O O . GLN A 1 73 ? 3.052 3.326 -24.321 1.00 97.00 73 GLN A O 1
ATOM 541 N N . ARG A 1 74 ? 1.350 4.690 -23.820 1.00 95.12 74 ARG A N 1
ATOM 542 C CA . ARG A 1 74 ? 1.194 4.184 -22.455 1.00 95.12 74 ARG A CA 1
ATOM 543 C C . ARG A 1 74 ? 0.627 2.765 -22.480 1.00 95.12 74 ARG A C 1
ATOM 545 O O . ARG A 1 74 ? -0.479 2.551 -22.967 1.00 95.12 74 ARG A O 1
ATOM 552 N N . MET A 1 75 ? 1.354 1.829 -21.882 1.00 96.44 75 MET A N 1
ATOM 553 C CA . MET A 1 75 ? 0.952 0.436 -21.710 1.00 96.44 75 MET A CA 1
ATOM 554 C C . MET A 1 75 ? 0.771 0.135 -20.222 1.00 96.44 75 MET A C 1
ATOM 556 O O . MET A 1 75 ? 1.670 0.389 -19.423 1.00 96.44 75 MET A O 1
ATOM 560 N N . GLN A 1 76 ? -0.390 -0.397 -19.837 1.00 96.38 76 GLN A N 1
ATOM 561 C CA . GLN A 1 76 ? -0.661 -0.813 -18.458 1.00 96.38 76 GLN A CA 1
ATOM 562 C C . GLN A 1 76 ? -0.173 -2.239 -18.202 1.00 96.38 76 GLN A C 1
ATOM 564 O O . GLN A 1 76 ? -0.372 -3.132 -19.025 1.00 96.38 76 GLN A O 1
ATOM 569 N N . VAL A 1 77 ? 0.398 -2.462 -17.021 1.00 95.69 77 VAL A N 1
ATOM 570 C CA . VAL A 1 77 ? 0.827 -3.777 -16.546 1.00 95.69 77 VAL A CA 1
ATOM 571 C C . VAL A 1 77 ? -0.187 -4.271 -15.520 1.00 95.69 77 VAL A C 1
ATOM 573 O O . VAL A 1 77 ? -0.170 -3.868 -14.361 1.00 95.69 77 VAL A O 1
ATOM 576 N N . TRP A 1 78 ? -1.086 -5.154 -15.953 1.00 95.50 78 TRP A N 1
ATOM 577 C CA . TRP A 1 78 ? -2.134 -5.711 -15.088 1.00 95.50 78 TRP A CA 1
ATOM 578 C C . TRP A 1 78 ? -1.634 -6.843 -14.196 1.00 95.50 78 TRP A C 1
ATOM 580 O O . TRP A 1 78 ? -2.077 -6.997 -13.059 1.00 95.50 78 TRP A O 1
ATOM 590 N N . ARG A 1 79 ? -0.734 -7.671 -14.729 1.00 94.81 79 ARG A N 1
ATOM 591 C CA . ARG A 1 79 ? -0.115 -8.796 -14.029 1.00 94.81 79 ARG A CA 1
ATOM 592 C C . ARG A 1 79 ? 1.303 -8.976 -14.538 1.00 94.81 79 ARG A C 1
ATOM 594 O O . ARG A 1 79 ? 1.574 -8.781 -15.718 1.00 94.81 79 ARG A O 1
ATOM 601 N N . CYS A 1 80 ? 2.184 -9.397 -13.648 1.00 95.12 80 CYS A N 1
ATOM 602 C CA . CYS A 1 80 ? 3.537 -9.804 -13.983 1.00 95.12 80 CYS A CA 1
ATOM 603 C C . CYS A 1 80 ? 3.942 -10.980 -13.096 1.00 95.12 80 CYS A C 1
ATOM 605 O O . CYS A 1 80 ? 3.383 -11.186 -12.014 1.00 95.12 80 CYS A O 1
ATOM 607 N N . ARG A 1 81 ? 4.929 -11.746 -13.554 1.00 95.88 81 ARG A N 1
ATOM 608 C CA . ARG A 1 81 ? 5.580 -12.794 -12.773 1.00 95.88 81 ARG A CA 1
ATOM 609 C C . ARG A 1 81 ? 7.075 -12.530 -12.806 1.00 95.88 81 ARG A C 1
ATOM 611 O O . ARG A 1 81 ? 7.617 -12.240 -13.868 1.00 95.88 81 ARG A O 1
ATOM 618 N N . ARG A 1 82 ? 7.718 -12.636 -11.649 1.00 94.62 82 ARG A N 1
ATOM 619 C CA . ARG A 1 82 ? 9.174 -12.559 -11.551 1.00 94.62 82 ARG A CA 1
ATOM 620 C C . ARG A 1 82 ? 9.809 -13.815 -12.140 1.00 94.62 82 ARG A C 1
ATOM 622 O O . ARG A 1 82 ? 9.217 -14.892 -12.099 1.00 94.62 82 ARG A O 1
ATOM 629 N N . THR A 1 83 ? 11.008 -13.649 -12.669 1.00 93.62 83 THR A N 1
ATOM 630 C CA . THR A 1 83 ? 11.910 -14.738 -13.029 1.00 93.62 83 THR A CA 1
ATOM 631 C C . THR A 1 83 ? 13.173 -14.584 -12.195 1.00 93.62 83 THR A C 1
ATOM 633 O O . THR A 1 83 ? 13.540 -13.457 -11.863 1.00 93.62 83 THR A O 1
ATOM 636 N N . ASP A 1 84 ? 13.807 -15.701 -11.860 1.00 91.00 84 ASP A N 1
ATOM 637 C CA . ASP A 1 84 ? 15.095 -15.720 -11.154 1.00 91.00 84 ASP A CA 1
ATOM 638 C C . ASP A 1 84 ? 16.274 -15.807 -12.140 1.00 91.00 84 ASP A C 1
ATOM 640 O O . ASP A 1 84 ? 17.426 -15.940 -11.746 1.00 91.00 84 ASP A O 1
ATOM 644 N N . VAL A 1 85 ? 15.980 -15.743 -13.443 1.00 92.75 85 VAL A N 1
ATOM 645 C CA . VAL A 1 85 ? 16.981 -15.694 -14.508 1.00 92.75 85 VAL A CA 1
ATOM 646 C C . VAL A 1 85 ? 17.546 -14.282 -14.596 1.00 92.75 85 VAL A C 1
ATOM 648 O O . VAL A 1 85 ? 16.815 -13.338 -14.903 1.00 92.75 85 VAL A O 1
ATOM 651 N N . GLU A 1 86 ? 18.849 -14.153 -14.369 1.00 90.00 86 GLU A N 1
ATOM 652 C CA . GLU A 1 86 ? 19.576 -12.920 -14.650 1.00 90.00 86 GLU A CA 1
ATOM 653 C C . GLU A 1 86 ? 19.671 -12.687 -16.159 1.00 90.00 86 GLU A C 1
ATOM 655 O O . GLU A 1 86 ? 19.887 -13.610 -16.948 1.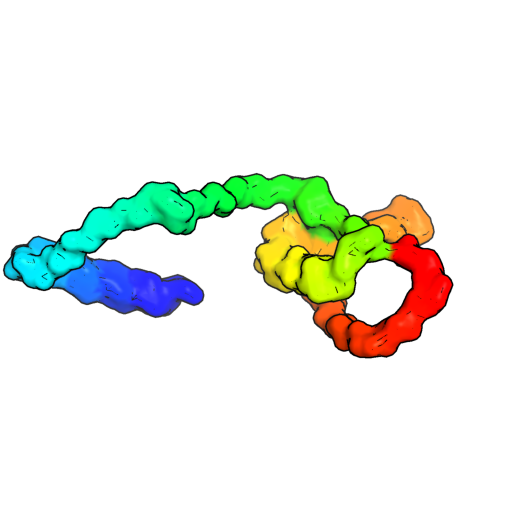00 90.00 86 GLU A O 1
ATOM 660 N N . SER A 1 87 ? 19.498 -11.431 -16.557 1.00 91.94 87 SER A N 1
ATOM 661 C CA . SER A 1 87 ? 19.617 -10.997 -17.942 1.00 91.94 87 SER A CA 1
ATOM 662 C C . SER A 1 87 ? 20.786 -10.023 -18.055 1.00 91.94 87 SER A C 1
ATOM 664 O O . SER A 1 87 ? 20.861 -9.104 -17.242 1.00 91.94 87 SER A O 1
ATOM 666 N N . PRO A 1 88 ? 21.663 -10.167 -19.063 1.00 93.19 88 PRO A N 1
ATOM 667 C CA . PRO A 1 88 ? 22.682 -9.166 -19.365 1.00 93.19 88 PRO A CA 1
ATOM 668 C C . PRO A 1 88 ? 22.113 -7.962 -20.135 1.00 93.19 88 PRO A C 1
ATOM 670 O O . PRO A 1 88 ? 22.865 -7.058 -20.482 1.00 93.19 88 PRO A O 1
ATOM 673 N N . ALA A 1 89 ? 20.821 -7.978 -20.485 1.00 94.38 89 ALA A N 1
ATOM 674 C CA . ALA A 1 89 ? 20.182 -6.866 -21.174 1.00 94.38 89 ALA A CA 1
ATOM 675 C C . ALA A 1 89 ? 20.061 -5.645 -20.256 1.00 94.38 89 ALA A C 1
ATOM 677 O O . ALA A 1 89 ? 19.863 -5.780 -19.048 1.00 94.38 89 ALA A O 1
ATOM 678 N N . GLU A 1 90 ? 20.113 -4.463 -20.861 1.00 94.69 90 GLU A N 1
ATOM 679 C CA . GLU A 1 90 ? 19.810 -3.217 -20.166 1.00 94.69 90 GLU A CA 1
ATOM 680 C C . GLU A 1 90 ? 18.364 -3.218 -19.633 1.00 94.69 90 GLU A C 1
ATOM 682 O O . GLU A 1 90 ? 17.488 -3.880 -20.204 1.00 94.69 90 GLU A O 1
ATOM 687 N N . PRO A 1 91 ? 18.083 -2.478 -18.549 1.00 93.94 91 PRO A N 1
ATOM 688 C CA . PRO A 1 91 ? 16.727 -2.325 -18.043 1.00 93.94 91 PRO A CA 1
ATOM 689 C C . PRO A 1 91 ? 15.746 -1.696 -19.050 1.00 93.94 91 PRO A C 1
ATOM 691 O O . PRO A 1 91 ? 15.940 -0.556 -19.473 1.00 93.94 91 PRO A O 1
ATOM 694 N N . GLY A 1 92 ? 14.631 -2.391 -19.316 1.00 88.50 92 GLY A N 1
ATOM 695 C CA . GLY A 1 92 ? 13.494 -1.884 -20.105 1.00 88.50 92 GLY A CA 1
ATOM 696 C C . GLY A 1 92 ? 13.381 -2.447 -21.516 1.00 88.50 92 GLY A C 1
ATOM 697 O O . GLY A 1 92 ? 14.371 -2.393 -22.272 1.00 88.50 92 GLY A O 1
#

Sequence (92 aa):
LAALGAGLLVETLVGLAAGTVARVPQNDAEATLAPILKREDGLVDWTAGAAEIHNRARGFLPWPGAWTLFRGQRMQVWRCRRTDVESPAEPG

Secondary structure (DSSP, 8-state):
-HHHHHHHHHHHHHHHHHT-PPP----GGG----PPP-TGGGB--TTS-HHHHHHHHHHTTTTT-EEEEETTEEEEE-----------SPP-

Radius of gyration: 20.48 Å; chains: 1; bounding box: 42×25×59 Å

pLDDT: mean 96.41, std 1.88, range [88.5, 98.5]

Foldseek 3Di:
DVVVCVVVVVVVVVCVVVVNDDDDDDDPVPDDDDDDDDLVLLEQDLVDDPVVSQCSQVVQPPPPFHWYADPNDIDGDNHDDDDPDDDPDDGD